Protein AF-A0A8S2HZ20-F1 (afdb_monomer)

Nearest PDB structures (foldseek):
  6t2b-assembly2_D  TM=4.196E-01  e=4.737E+00  Akkermansia muciniphila
  6t2b-assembly2_B  TM=4.184E-01  e=9.905E+00  Akkermansia muciniphila

Solvent-accessible surface area (backbone atoms only — not comparable to full-atom values): 9820 Å² total; per-residue (Å²): 142,83,88,75,82,81,82,81,80,72,78,83,70,84,78,80,77,82,72,93,69,91,77,76,88,76,79,81,77,63,92,84,59,94,59,99,59,85,49,71,62,50,54,54,51,52,54,53,51,51,56,47,51,56,38,50,55,49,35,40,75,76,38,52,45,29,38,52,48,52,57,49,47,69,74,46,57,84,78,41,90,56,68,72,44,73,27,45,64,69,70,65,82,73,88,51,66,68,61,44,52,50,48,63,68,70,48,58,66,64,51,35,60,25,25,34,41,21,67,37,71,68,48,43,50,56,49,46,47,47,35,49,73,72,67,61,38,73,64,41,76,47,70,56,73,89,64,66,59,76,67,70,72,68,80,122

Organism: NCBI:txid1234261

Mean predicted aligned error: 13.83 Å

Sequence (156 aa):
MLFLDLKKTVDKVPVRRWLKQGAKESTFVCTLCKTGELDCGNKAWQSIVQKKDDRLQKLEFLNPDSHKAVQWLRKHKKLFKADVYEPFILLISIKDDNVKNLLYSIVPRCDLEALFLFEDLDDMFIFIDECHKKHKWIVHVSTIPDINLKKLKKTT

Structure (mmCIF, N/CA/C/O backbone):
data_AF-A0A8S2HZ20-F1
#
_entry.id   AF-A0A8S2HZ20-F1
#
loop_
_atom_site.group_PDB
_atom_site.id
_atom_site.type_symbol
_atom_site.label_atom_id
_atom_site.label_alt_id
_atom_site.label_comp_id
_atom_site.label_asym_id
_atom_site.label_entity_id
_atom_site.label_seq_id
_atom_site.pdbx_PDB_ins_code
_atom_site.Cartn_x
_atom_site.Cartn_y
_atom_site.Cartn_z
_atom_site.occupancy
_atom_site.B_iso_or_equiv
_atom_site.auth_seq_id
_atom_site.auth_comp_id
_atom_site.auth_asym_id
_atom_site.auth_atom_id
_atom_site.pdbx_PDB_model_num
ATOM 1 N N . MET A 1 1 ? -2.752 -5.824 -40.255 1.00 37.72 1 MET A N 1
ATOM 2 C CA . MET A 1 1 ? -1.780 -6.846 -39.810 1.00 37.72 1 MET A CA 1
ATOM 3 C C . MET A 1 1 ? -0.801 -6.174 -38.874 1.00 37.72 1 MET A C 1
ATOM 5 O O . MET A 1 1 ? -0.186 -5.221 -39.320 1.00 37.72 1 MET A O 1
ATOM 9 N N . LEU A 1 2 ? -0.737 -6.615 -37.614 1.00 32.00 2 LEU A N 1
ATOM 10 C CA . LEU A 1 2 ? 0.446 -6.676 -36.737 1.00 32.00 2 LEU A CA 1
ATOM 11 C C . LEU A 1 2 ? -0.057 -7.008 -35.319 1.00 32.00 2 LEU A C 1
ATOM 13 O O . LEU A 1 2 ? -0.190 -6.150 -34.454 1.00 32.00 2 LEU A O 1
ATOM 17 N N . PHE A 1 3 ? -0.402 -8.281 -35.116 1.00 30.97 3 PHE A N 1
ATOM 18 C CA . PHE A 1 3 ? -0.446 -8.880 -33.785 1.00 30.97 3 PHE A CA 1
ATOM 19 C C . PHE A 1 3 ? 1.010 -9.170 -33.404 1.00 30.97 3 PHE A C 1
ATOM 21 O O . PHE A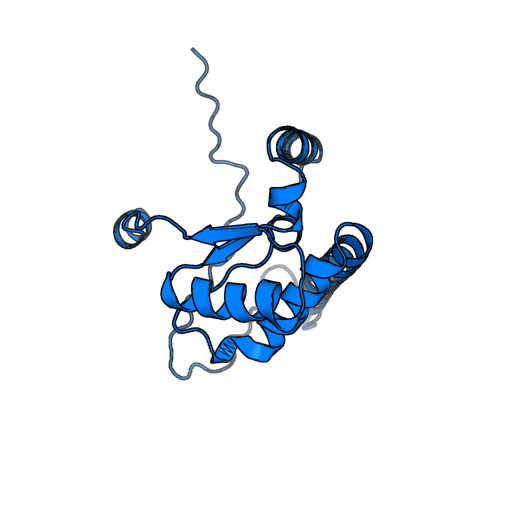 1 3 ? 1.601 -10.111 -33.925 1.00 30.97 3 PHE A O 1
ATOM 28 N N . LEU A 1 4 ? 1.613 -8.329 -32.564 1.00 36.78 4 LEU A N 1
ATOM 29 C CA . LEU A 1 4 ? 2.912 -8.619 -31.958 1.00 36.78 4 LEU A CA 1
ATOM 30 C C . LEU A 1 4 ? 2.678 -9.394 -30.660 1.00 36.78 4 LEU A C 1
ATOM 32 O O . LEU A 1 4 ? 2.058 -8.904 -29.717 1.00 36.78 4 LEU A O 1
ATOM 36 N N . ASP A 1 5 ? 3.157 -10.636 -30.661 1.00 38.16 5 ASP A N 1
ATOM 37 C CA . ASP A 1 5 ? 3.147 -11.583 -29.551 1.00 38.16 5 ASP A CA 1
ATOM 38 C C . ASP A 1 5 ? 3.786 -10.999 -28.275 1.00 38.16 5 ASP A C 1
ATOM 40 O O . ASP A 1 5 ? 4.995 -11.066 -28.060 1.00 38.16 5 ASP A O 1
ATOM 44 N N . LEU A 1 6 ? 2.945 -10.513 -27.362 1.00 37.78 6 LEU A N 1
ATOM 45 C CA . LEU A 1 6 ? 3.292 -10.088 -25.995 1.00 37.78 6 LEU A CA 1
ATOM 46 C C . LEU A 1 6 ? 3.605 -11.257 -25.031 1.00 37.78 6 LEU A C 1
ATOM 48 O O . LEU A 1 6 ? 3.734 -11.060 -23.826 1.00 37.78 6 LEU A O 1
ATOM 52 N N . LYS A 1 7 ? 3.742 -12.496 -25.523 1.00 38.56 7 LYS A N 1
ATOM 53 C CA . LYS A 1 7 ? 3.903 -13.704 -24.685 1.00 38.56 7 LYS A CA 1
ATOM 54 C C . LYS A 1 7 ? 5.331 -13.985 -24.187 1.00 38.56 7 LYS A C 1
ATOM 56 O O . LYS A 1 7 ? 5.519 -14.971 -23.480 1.00 38.56 7 LYS A O 1
ATOM 61 N N . LYS A 1 8 ? 6.342 -13.175 -24.532 1.00 41.09 8 LYS A N 1
ATOM 62 C CA . LYS A 1 8 ? 7.763 -13.527 -24.299 1.00 41.09 8 LYS A CA 1
ATOM 63 C C . LYS A 1 8 ? 8.491 -12.793 -23.162 1.00 41.09 8 LYS A C 1
ATOM 65 O O . LYS A 1 8 ? 9.646 -13.116 -22.920 1.00 41.09 8 LYS A O 1
ATOM 70 N N . THR A 1 9 ? 7.865 -11.865 -22.439 1.00 35.94 9 THR A N 1
ATOM 71 C CA . THR A 1 9 ? 8.575 -11.028 -21.439 1.00 35.94 9 THR A CA 1
ATOM 72 C C . THR A 1 9 ? 8.076 -11.149 -20.002 1.00 35.94 9 THR A C 1
ATOM 74 O O . THR A 1 9 ? 8.514 -10.396 -19.135 1.00 35.94 9 THR A O 1
ATOM 77 N N . VAL A 1 10 ? 7.216 -12.125 -19.704 1.00 34.78 10 VAL A N 1
ATOM 78 C CA . VAL A 1 10 ? 6.859 -12.454 -18.320 1.00 34.78 10 VAL A CA 1
ATOM 79 C C . VAL A 1 10 ? 7.632 -13.702 -17.919 1.00 34.78 10 VAL A C 1
ATOM 81 O O . VAL A 1 10 ? 7.227 -14.824 -18.224 1.00 34.78 10 VAL A O 1
ATOM 84 N N . ASP A 1 11 ? 8.765 -13.511 -17.244 1.00 35.94 11 ASP A N 1
ATOM 85 C CA . ASP A 1 11 ? 9.399 -14.604 -16.512 1.00 35.94 11 ASP A CA 1
ATOM 86 C C . ASP A 1 11 ? 8.349 -15.211 -15.574 1.00 35.94 11 ASP A C 1
ATOM 88 O O . ASP A 1 11 ? 7.700 -14.496 -14.806 1.00 35.94 11 ASP A O 1
ATOM 92 N N . LYS A 1 12 ? 8.165 -16.534 -15.642 1.00 35.72 12 LYS A N 1
ATOM 93 C CA . LYS A 1 12 ? 7.356 -17.284 -14.677 1.00 35.72 12 LYS A CA 1
ATOM 94 C C . LYS A 1 12 ? 7.985 -17.110 -13.294 1.00 35.72 12 LYS A C 1
ATOM 96 O O . LYS A 1 12 ? 8.844 -17.889 -12.892 1.00 35.72 12 LYS A O 1
ATOM 101 N N . VAL A 1 13 ? 7.569 -16.085 -12.557 1.00 34.66 13 VAL A N 1
ATOM 102 C CA . VAL A 1 13 ? 7.847 -15.993 -11.125 1.00 34.66 13 VAL A CA 1
ATOM 103 C C . VAL A 1 13 ? 7.105 -17.165 -10.479 1.00 34.66 13 VAL A C 1
ATOM 105 O O . VAL A 1 13 ? 5.904 -17.311 -10.718 1.00 34.66 13 VAL A O 1
ATOM 108 N N . PRO A 1 14 ? 7.767 -18.034 -9.697 1.00 32.38 14 PRO A N 1
ATOM 109 C CA . PRO A 1 14 ? 7.073 -19.122 -9.030 1.00 32.38 14 PRO A CA 1
ATOM 110 C C . PRO A 1 14 ? 6.085 -18.519 -8.027 1.00 32.38 14 PRO A C 1
ATOM 112 O O . PRO A 1 14 ? 6.468 -18.032 -6.963 1.00 32.38 14 PRO A O 1
ATOM 115 N N . VAL A 1 15 ? 4.798 -18.537 -8.378 1.00 32.22 15 VAL A N 1
ATOM 116 C CA . VAL A 1 15 ? 3.703 -18.207 -7.465 1.00 32.22 15 VAL A CA 1
ATOM 117 C C . VAL A 1 15 ? 3.689 -19.299 -6.397 1.00 32.22 15 VAL A C 1
ATOM 119 O O . VAL A 1 15 ? 3.202 -20.406 -6.627 1.00 32.22 15 VAL A O 1
ATOM 122 N N . ARG A 1 16 ? 4.288 -19.026 -5.232 1.00 41.50 16 ARG A N 1
ATOM 123 C CA . ARG A 1 16 ? 4.261 -19.954 -4.096 1.00 41.50 16 ARG A CA 1
ATOM 124 C C . ARG A 1 16 ? 2.819 -20.098 -3.611 1.00 41.50 16 ARG A C 1
ATOM 126 O O . ARG A 1 16 ? 2.282 -19.215 -2.949 1.00 41.50 16 ARG A O 1
ATOM 133 N N . ARG A 1 17 ? 2.202 -21.239 -3.922 1.00 26.78 17 ARG A N 1
ATOM 134 C CA . ARG A 1 17 ? 0.986 -21.719 -3.264 1.00 26.78 17 ARG A CA 1
ATOM 135 C C . ARG A 1 17 ? 1.387 -22.214 -1.879 1.00 26.78 17 ARG A C 1
ATOM 137 O O . ARG A 1 17 ? 2.020 -23.259 -1.757 1.00 26.78 17 ARG A O 1
ATOM 144 N N . TRP A 1 18 ? 1.043 -21.462 -0.842 1.00 29.08 18 TRP A N 1
ATOM 145 C CA . TRP A 1 18 ? 1.212 -21.915 0.535 1.00 29.08 18 TRP A CA 1
ATOM 146 C C . TRP A 1 18 ? 0.181 -23.011 0.816 1.00 29.08 18 TRP A C 1
ATOM 148 O O . TRP A 1 18 ? -0.968 -22.740 1.158 1.00 29.08 18 TRP A O 1
ATOM 158 N N . LEU A 1 19 ? 0.576 -24.269 0.623 1.00 28.78 19 LEU A N 1
ATOM 159 C CA . LEU A 1 19 ? -0.121 -25.396 1.229 1.00 28.78 19 LEU A CA 1
ATOM 160 C C . LEU A 1 19 ? 0.123 -25.310 2.738 1.00 28.78 19 LEU A C 1
ATOM 162 O O . LEU A 1 19 ? 1.254 -25.439 3.208 1.00 28.78 19 LEU A O 1
ATOM 166 N N . LYS A 1 20 ? -0.946 -25.053 3.502 1.00 33.75 20 LYS A N 1
ATOM 167 C CA . LYS A 1 20 ? -0.956 -25.327 4.939 1.00 33.75 20 LYS A CA 1
ATOM 168 C C . LYS A 1 20 ? -0.751 -26.831 5.099 1.00 33.75 20 LYS A C 1
ATOM 170 O O . LYS A 1 20 ? -1.708 -27.569 4.923 1.00 33.75 20 LYS A O 1
ATOM 175 N N . GLN A 1 21 ? 0.483 -27.236 5.391 1.00 32.91 21 GLN A N 1
ATOM 176 C CA . GLN A 1 21 ? 0.900 -28.353 6.251 1.00 32.91 21 GLN A CA 1
ATOM 177 C C . GLN A 1 21 ? 2.232 -28.934 5.761 1.00 32.91 21 GLN A C 1
ATOM 179 O O . GLN A 1 21 ? 2.367 -29.347 4.617 1.00 32.91 21 GLN A O 1
ATOM 184 N N . GLY A 1 22 ? 3.199 -28.911 6.683 1.00 38.22 22 GLY A N 1
ATOM 185 C CA . GLY A 1 22 ? 4.441 -29.680 6.736 1.00 38.22 22 GLY A CA 1
ATOM 186 C C . GLY A 1 22 ? 4.992 -30.258 5.435 1.00 38.22 22 GLY A C 1
ATOM 187 O O . GLY A 1 22 ? 4.666 -31.380 5.069 1.00 38.22 22 GLY A O 1
ATOM 188 N N . ALA A 1 23 ? 5.959 -29.572 4.833 1.00 29.67 23 ALA A N 1
ATOM 189 C CA . ALA A 1 23 ? 6.942 -30.230 3.984 1.00 29.67 23 ALA A CA 1
ATOM 190 C C . ALA A 1 23 ? 8.308 -29.590 4.231 1.00 29.67 23 ALA A C 1
ATOM 192 O O . ALA A 1 23 ? 8.479 -28.378 4.109 1.00 29.67 23 ALA A O 1
ATOM 193 N N . LYS A 1 24 ? 9.233 -30.445 4.668 1.00 32.91 24 LYS A N 1
ATOM 194 C CA . LYS A 1 24 ? 10.637 -30.175 4.973 1.00 32.91 24 LYS A CA 1
ATOM 195 C C . LYS A 1 24 ? 11.313 -29.434 3.820 1.00 32.91 24 LYS A C 1
ATOM 197 O O . LYS A 1 24 ? 10.955 -29.645 2.664 1.00 32.91 24 LYS A O 1
ATOM 202 N N . GLU A 1 25 ? 12.276 -28.592 4.180 1.00 37.41 25 GLU A N 1
ATOM 203 C CA . GLU A 1 25 ? 13.201 -27.858 3.312 1.00 37.41 25 GLU A CA 1
ATOM 204 C C . GLU A 1 25 ? 13.451 -28.566 1.975 1.00 37.41 25 GLU A C 1
ATOM 206 O O . GLU A 1 25 ? 14.260 -29.485 1.870 1.00 37.41 25 GLU A O 1
ATOM 211 N N . SER A 1 26 ? 12.748 -28.134 0.927 1.00 36.16 26 SER A N 1
ATOM 212 C CA . SER A 1 26 ? 13.109 -28.509 -0.432 1.00 36.16 26 SER A CA 1
ATOM 213 C C . SER A 1 26 ? 14.310 -27.654 -0.822 1.00 36.16 26 SER A C 1
ATOM 215 O O . SER A 1 26 ? 14.168 -26.475 -1.166 1.00 36.16 26 SER A O 1
ATOM 217 N N . THR A 1 27 ? 15.496 -28.242 -0.721 1.00 33.09 27 THR A N 1
ATOM 218 C CA . THR A 1 27 ? 16.734 -27.746 -1.313 1.00 33.09 27 THR A CA 1
ATOM 219 C C . THR A 1 27 ? 16.494 -27.430 -2.790 1.00 33.09 27 THR A C 1
ATOM 221 O O . THR A 1 27 ? 16.336 -28.316 -3.627 1.00 33.09 27 THR A O 1
ATOM 224 N N . PHE A 1 28 ? 16.449 -26.141 -3.128 1.00 33.97 28 PHE A N 1
ATOM 225 C CA . PHE A 1 28 ? 16.570 -25.694 -4.512 1.00 33.97 28 PHE A CA 1
ATOM 226 C C . PHE A 1 28 ? 18.018 -25.942 -4.942 1.00 33.97 28 PHE A C 1
ATOM 228 O O . PHE A 1 28 ? 18.900 -25.133 -4.662 1.00 33.97 28 PHE A O 1
ATOM 235 N N . VAL A 1 29 ? 18.280 -27.072 -5.599 1.00 34.12 29 VAL A N 1
ATOM 236 C CA . VAL A 1 29 ? 19.569 -27.300 -6.256 1.00 34.12 29 VAL A CA 1
ATOM 237 C C . VAL A 1 29 ? 19.554 -26.526 -7.571 1.00 34.12 29 VAL A C 1
ATOM 239 O O . VAL A 1 29 ? 18.864 -26.890 -8.522 1.00 34.12 29 VAL A O 1
ATOM 242 N N . CYS A 1 30 ? 20.288 -25.416 -7.606 1.00 41.16 30 CYS A N 1
ATOM 243 C CA . CYS A 1 30 ? 20.582 -24.681 -8.828 1.00 41.16 30 CYS A CA 1
ATOM 244 C C . CYS A 1 30 ? 21.389 -25.593 -9.766 1.00 41.16 30 CYS A C 1
ATOM 246 O O . CYS A 1 30 ? 22.551 -25.889 -9.495 1.00 41.16 30 CYS A O 1
ATOM 248 N N . THR A 1 31 ? 20.798 -26.031 -10.879 1.00 47.84 31 THR A N 1
ATOM 249 C CA . THR A 1 31 ? 21.443 -26.904 -11.881 1.00 47.84 31 THR A CA 1
ATOM 250 C C . THR A 1 31 ? 22.639 -26.261 -12.599 1.00 47.84 31 THR A C 1
ATOM 252 O O . THR A 1 31 ? 23.314 -26.934 -13.375 1.00 47.84 31 THR A O 1
ATOM 255 N N . LEU A 1 32 ? 22.928 -24.980 -12.334 1.00 48.78 32 LEU A N 1
ATOM 256 C CA . LEU A 1 32 ? 24.018 -24.213 -12.946 1.00 48.78 32 LEU A CA 1
ATOM 257 C C . LEU A 1 32 ? 25.301 -24.137 -12.095 1.00 48.78 32 LEU A C 1
ATOM 259 O O . LEU A 1 32 ? 26.335 -23.744 -12.626 1.00 48.78 32 LEU A O 1
ATOM 263 N N . CYS A 1 33 ? 25.288 -24.542 -10.819 1.00 41.75 33 CYS A N 1
ATOM 264 C CA . CYS A 1 33 ? 26.490 -24.548 -9.974 1.00 41.75 33 CYS A CA 1
ATOM 265 C C . CYS A 1 33 ? 26.964 -25.986 -9.717 1.00 41.75 33 CYS A C 1
ATOM 267 O O . CYS A 1 33 ? 26.426 -26.683 -8.864 1.00 41.75 33 CYS A O 1
ATOM 269 N N . LYS A 1 34 ? 27.992 -26.435 -10.453 1.00 45.94 34 LYS A N 1
ATOM 270 C CA . LYS A 1 34 ? 28.693 -27.715 -10.202 1.00 45.94 34 LYS A CA 1
ATOM 271 C C . LYS A 1 34 ? 29.718 -27.650 -9.059 1.00 45.94 34 LYS A C 1
ATOM 273 O O . LYS A 1 34 ? 30.405 -28.632 -8.804 1.00 45.94 34 LYS A O 1
ATOM 278 N N . THR A 1 35 ? 29.827 -26.526 -8.362 1.00 41.47 35 THR A N 1
ATOM 279 C CA . THR A 1 35 ? 30.655 -26.375 -7.163 1.00 41.47 35 THR A CA 1
ATOM 280 C C . THR A 1 35 ? 29.736 -26.269 -5.954 1.00 41.47 35 THR A C 1
ATOM 282 O O . THR A 1 35 ? 28.764 -25.516 -5.975 1.00 41.47 35 THR A O 1
ATOM 285 N N . GLY A 1 36 ? 29.993 -27.096 -4.940 1.00 46.22 36 GLY A N 1
ATOM 286 C CA . GLY A 1 36 ? 29.177 -27.250 -3.736 1.00 46.22 36 GLY A CA 1
ATOM 287 C C . GLY A 1 36 ? 29.189 -26.030 -2.820 1.00 46.22 36 GLY A C 1
ATOM 288 O O . GLY A 1 36 ? 29.650 -26.114 -1.690 1.00 46.22 36 GLY A O 1
ATOM 289 N N . GLU A 1 37 ? 28.642 -24.913 -3.285 1.00 43.12 37 GLU A N 1
ATOM 290 C CA . GLU A 1 37 ? 28.402 -23.726 -2.479 1.00 43.12 37 GLU A CA 1
ATOM 291 C C . GLU A 1 37 ? 26.921 -23.346 -2.594 1.00 43.12 37 GLU A C 1
ATOM 293 O O . GLU A 1 37 ? 26.412 -23.037 -3.673 1.00 43.12 37 GLU A O 1
ATOM 298 N N . LEU A 1 38 ? 26.224 -23.331 -1.453 1.00 49.56 38 LEU A N 1
ATOM 299 C CA . LEU A 1 38 ? 24.851 -22.830 -1.236 1.00 49.56 38 LEU A CA 1
ATOM 300 C C . LEU A 1 38 ? 24.662 -21.331 -1.594 1.00 49.56 38 LEU A C 1
ATOM 302 O O . LEU A 1 38 ? 23.691 -20.689 -1.195 1.00 49.56 38 LEU A O 1
ATOM 306 N N . ASP A 1 39 ? 25.590 -20.748 -2.343 1.00 51.31 39 ASP A N 1
ATOM 307 C CA . ASP A 1 39 ? 25.848 -19.316 -2.404 1.00 51.31 39 ASP A CA 1
ATOM 308 C C . ASP A 1 39 ? 25.138 -18.626 -3.585 1.00 51.31 39 ASP A C 1
ATOM 310 O O . ASP A 1 39 ? 24.715 -17.475 -3.483 1.00 51.31 39 ASP A O 1
ATOM 314 N N . CYS A 1 40 ? 24.882 -19.336 -4.693 1.00 51.47 40 CYS A N 1
ATOM 315 C CA . CYS A 1 40 ? 24.185 -18.752 -5.851 1.00 51.47 40 CYS A CA 1
ATOM 316 C C . CYS A 1 40 ? 22.721 -18.380 -5.550 1.00 51.47 40 CYS A C 1
ATOM 318 O O . CYS A 1 40 ? 22.240 -17.331 -5.984 1.00 51.47 40 CYS A O 1
ATOM 320 N N . GLY A 1 41 ? 22.028 -19.203 -4.757 1.00 54.66 41 GLY A N 1
ATOM 321 C CA . GLY A 1 41 ? 20.695 -18.886 -4.254 1.00 54.66 41 GLY A CA 1
ATOM 322 C C . GLY A 1 41 ? 20.746 -17.710 -3.284 1.00 54.66 41 GLY A C 1
ATOM 323 O O . GLY A 1 41 ? 20.010 -16.743 -3.458 1.00 54.6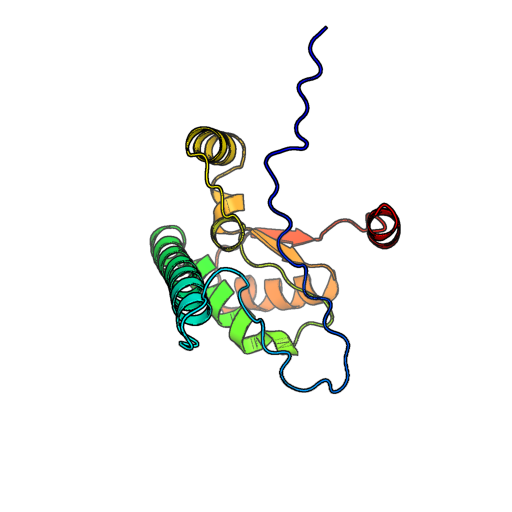6 41 GLY A O 1
ATOM 324 N N . ASN A 1 42 ? 21.643 -17.759 -2.297 1.00 66.81 42 ASN A N 1
ATOM 325 C CA . ASN A 1 42 ? 21.744 -16.737 -1.254 1.00 66.81 42 ASN A CA 1
ATOM 326 C C . ASN A 1 42 ? 22.087 -15.348 -1.804 1.00 66.81 42 ASN A C 1
ATOM 328 O O . ASN A 1 42 ? 21.431 -14.386 -1.416 1.00 66.81 42 ASN A O 1
ATOM 332 N N . LYS A 1 43 ? 23.012 -15.232 -2.764 1.00 65.44 43 LYS A N 1
ATOM 333 C CA . LYS A 1 43 ? 23.345 -13.953 -3.419 1.00 65.44 43 LYS A CA 1
ATOM 334 C C . LYS A 1 43 ? 22.158 -13.366 -4.186 1.00 65.44 43 LYS A C 1
ATOM 336 O O . LYS A 1 43 ? 21.863 -12.175 -4.070 1.00 65.44 43 LYS A O 1
ATOM 341 N N . ALA A 1 44 ? 21.429 -14.199 -4.931 1.00 68.88 44 ALA A N 1
ATOM 342 C CA . ALA A 1 44 ? 20.222 -13.762 -5.628 1.00 68.88 44 ALA A CA 1
ATOM 343 C C . ALA A 1 44 ? 19.133 -13.316 -4.636 1.00 68.88 44 ALA A C 1
ATOM 345 O O . ALA A 1 44 ? 18.562 -12.238 -4.806 1.00 68.88 44 ALA A O 1
ATOM 346 N N . TRP A 1 45 ? 18.895 -14.086 -3.567 1.00 62.06 45 TRP A N 1
ATOM 347 C CA . TRP A 1 45 ? 17.949 -13.735 -2.503 1.00 62.06 45 TRP A CA 1
ATOM 348 C C . TRP A 1 45 ? 18.317 -12.423 -1.811 1.00 62.06 45 TRP A C 1
ATOM 350 O O . TRP A 1 45 ? 17.463 -11.544 -1.710 1.00 62.06 45 TRP A O 1
ATOM 360 N N . GLN A 1 46 ? 19.578 -12.255 -1.411 1.00 65.12 46 GLN A N 1
ATOM 361 C CA . GLN A 1 46 ? 20.090 -11.019 -0.812 1.00 65.12 46 GLN A CA 1
ATOM 362 C C . GLN A 1 46 ? 19.854 -9.820 -1.737 1.00 65.12 46 GLN A C 1
ATOM 364 O O . GLN A 1 46 ? 19.317 -8.809 -1.295 1.00 65.12 46 GLN A O 1
ATOM 369 N N . SER A 1 47 ? 20.133 -9.958 -3.039 1.00 68.62 47 SER A N 1
ATOM 370 C CA . SER A 1 47 ? 19.906 -8.875 -4.006 1.00 68.62 47 SER A CA 1
ATOM 371 C C . SER A 1 47 ? 18.424 -8.507 -4.182 1.00 68.62 47 SER A C 1
ATOM 373 O O . SER A 1 47 ? 18.096 -7.346 -4.421 1.00 68.62 47 SER A O 1
ATOM 375 N N . ILE A 1 48 ? 17.505 -9.474 -4.065 1.00 66.38 48 ILE A N 1
ATOM 376 C CA . ILE A 1 48 ? 16.056 -9.236 -4.152 1.00 66.38 48 ILE A CA 1
ATOM 377 C C . ILE A 1 48 ? 15.554 -8.538 -2.888 1.00 66.38 48 ILE A C 1
ATOM 379 O O . ILE A 1 48 ? 14.734 -7.626 -2.987 1.00 66.38 48 ILE A O 1
ATOM 383 N N . VAL A 1 49 ? 16.037 -8.963 -1.717 1.00 66.94 49 VAL A N 1
ATOM 384 C CA . VAL A 1 49 ? 15.705 -8.346 -0.426 1.00 66.94 49 VAL A CA 1
ATOM 385 C C . VAL A 1 49 ? 16.196 -6.902 -0.401 1.00 66.94 49 VAL A C 1
ATOM 387 O O . VAL A 1 49 ? 15.389 -6.000 -0.201 1.00 66.94 49 VAL A O 1
ATOM 390 N N . GLN A 1 50 ? 17.459 -6.672 -0.760 1.00 69.88 50 GLN A N 1
ATOM 391 C CA . GLN A 1 50 ? 18.043 -5.334 -0.823 1.00 69.88 50 GLN A CA 1
ATOM 392 C C . GLN A 1 50 ? 17.258 -4.412 -1.767 1.00 69.88 50 GLN A C 1
ATOM 394 O O . GLN A 1 50 ? 16.875 -3.312 -1.389 1.00 69.88 50 GLN A O 1
ATOM 399 N N . LYS A 1 51 ? 16.889 -4.892 -2.964 1.00 76.50 51 LYS A N 1
ATOM 400 C CA . LYS A 1 51 ? 16.056 -4.120 -3.904 1.00 76.50 51 LYS A CA 1
ATOM 401 C C . LYS A 1 51 ? 14.679 -3.760 -3.346 1.00 76.50 51 LYS A C 1
ATOM 403 O O . LYS A 1 51 ? 14.106 -2.763 -3.781 1.00 76.50 51 LYS A O 1
ATOM 408 N N . LYS A 1 52 ? 14.103 -4.578 -2.462 1.00 75.56 52 LYS A N 1
ATOM 409 C CA . LYS A 1 52 ? 12.830 -4.259 -1.803 1.00 75.56 52 LYS A CA 1
ATOM 410 C C . LYS A 1 52 ? 13.017 -3.201 -0.723 1.00 75.56 52 LYS A C 1
ATOM 412 O O . LYS A 1 52 ? 12.191 -2.294 -0.649 1.00 75.56 52 LYS A O 1
ATOM 417 N N . ASP A 1 53 ? 14.096 -3.285 0.045 1.00 78.38 53 ASP A N 1
ATOM 418 C CA . ASP A 1 53 ? 14.419 -2.300 1.078 1.00 78.38 53 ASP A CA 1
ATOM 419 C C . ASP A 1 53 ? 14.738 -0.931 0.458 1.00 78.38 53 ASP A C 1
ATOM 421 O O . ASP A 1 53 ? 14.168 0.075 0.877 1.00 78.38 53 ASP A O 1
ATOM 425 N N . ASP A 1 54 ? 15.500 -0.893 -0.639 1.00 85.25 54 ASP A N 1
ATOM 426 C CA . ASP A 1 54 ? 15.782 0.338 -1.393 1.00 85.25 54 ASP A CA 1
ATOM 427 C C . ASP A 1 54 ? 14.495 1.011 -1.905 1.00 85.25 54 ASP A C 1
ATOM 429 O O . ASP A 1 54 ? 14.388 2.237 -1.975 1.00 85.25 54 ASP A O 1
ATOM 433 N N . ARG A 1 55 ? 13.493 0.218 -2.307 1.00 87.38 55 ARG A N 1
ATOM 434 C CA . ARG A 1 55 ? 12.191 0.743 -2.758 1.00 87.38 55 ARG A CA 1
ATOM 435 C C . ARG A 1 55 ? 11.358 1.265 -1.601 1.00 87.38 55 ARG A C 1
ATOM 437 O O . ARG A 1 55 ? 10.655 2.254 -1.778 1.00 87.38 55 ARG A O 1
ATOM 444 N N . LEU A 1 56 ? 11.444 0.621 -0.440 1.00 89.81 56 LEU A N 1
ATOM 445 C CA . LEU A 1 56 ? 10.775 1.088 0.765 1.00 89.81 56 LEU A CA 1
ATOM 446 C C . LEU A 1 56 ? 11.355 2.433 1.226 1.00 89.81 56 LEU A C 1
ATOM 448 O O . LEU A 1 56 ? 10.592 3.349 1.512 1.00 89.81 56 LEU A O 1
ATOM 452 N N . GLN A 1 57 ? 12.681 2.587 1.182 1.00 89.81 57 GLN A N 1
ATOM 453 C CA . GLN A 1 57 ? 13.352 3.865 1.446 1.00 89.81 57 GLN A CA 1
ATOM 454 C C . GLN A 1 57 ? 12.972 4.945 0.426 1.00 89.81 57 GLN A C 1
ATOM 456 O O . GLN A 1 57 ? 12.734 6.096 0.783 1.00 89.81 57 GLN A O 1
ATOM 461 N N . LYS A 1 58 ? 12.853 4.590 -0.859 1.00 89.00 58 LYS A N 1
ATOM 462 C CA . LYS A 1 58 ? 12.340 5.528 -1.872 1.00 89.00 58 LYS A CA 1
ATOM 463 C C . LYS A 1 58 ? 10.907 5.952 -1.572 1.00 89.00 58 LYS A C 1
ATOM 465 O O . LYS A 1 58 ? 10.596 7.129 -1.702 1.00 89.00 58 LYS A O 1
ATOM 470 N N . LEU A 1 59 ? 10.051 5.019 -1.157 1.00 90.19 59 LEU A N 1
ATOM 471 C CA . LEU A 1 59 ? 8.676 5.332 -0.777 1.00 90.19 59 LEU A CA 1
ATOM 472 C C . LEU A 1 59 ? 8.627 6.282 0.424 1.00 90.19 59 LEU A C 1
ATOM 474 O O . LEU A 1 59 ? 7.803 7.183 0.420 1.00 90.19 59 LEU A O 1
ATOM 478 N N . GLU A 1 60 ? 9.527 6.150 1.398 1.00 93.31 60 GLU A N 1
ATOM 479 C CA . GLU A 1 60 ? 9.627 7.095 2.519 1.00 93.31 60 GLU A CA 1
ATOM 480 C C . GLU A 1 60 ? 9.863 8.538 2.053 1.00 93.31 60 GLU A C 1
ATOM 482 O O . GLU A 1 60 ? 9.252 9.464 2.582 1.00 93.31 60 GLU A O 1
ATOM 487 N N . PHE A 1 61 ? 10.693 8.722 1.023 1.00 90.50 61 PHE A N 1
ATOM 488 C CA . PHE A 1 61 ? 10.981 10.040 0.460 1.00 90.50 61 PHE A CA 1
ATOM 489 C C . PHE A 1 61 ? 9.851 10.575 -0.433 1.00 90.50 61 PHE A C 1
ATOM 491 O O . PHE A 1 61 ? 9.615 11.780 -0.484 1.00 90.50 61 PHE A O 1
ATOM 498 N N . LEU A 1 62 ? 9.165 9.689 -1.162 1.00 89.19 62 LEU A N 1
ATOM 499 C CA . LEU A 1 62 ? 8.084 10.057 -2.083 1.00 89.19 62 LEU A CA 1
ATOM 500 C C . LEU A 1 62 ? 6.764 10.320 -1.347 1.00 89.19 62 LEU A C 1
ATOM 502 O O . LEU A 1 62 ? 6.096 11.315 -1.617 1.00 89.19 62 LEU A O 1
ATOM 506 N N . ASN A 1 63 ? 6.401 9.430 -0.423 1.00 92.31 63 ASN A N 1
ATOM 507 C CA . ASN A 1 63 ? 5.178 9.483 0.362 1.00 92.31 63 ASN A CA 1
ATOM 508 C C . ASN A 1 63 ? 5.410 8.885 1.773 1.00 92.31 63 ASN A C 1
ATOM 510 O O . ASN A 1 63 ? 5.249 7.674 1.985 1.00 92.31 63 ASN A O 1
ATOM 514 N N . PRO A 1 64 ? 5.759 9.726 2.766 1.00 93.44 64 PRO A N 1
ATOM 515 C CA . PRO A 1 64 ? 6.098 9.265 4.112 1.00 93.44 64 PRO A CA 1
ATOM 516 C C . PRO A 1 64 ? 4.906 8.646 4.852 1.00 93.44 64 PRO A C 1
ATOM 518 O O . PRO A 1 64 ? 5.087 7.769 5.697 1.00 93.44 64 PRO A O 1
ATOM 521 N N . ASP A 1 65 ? 3.685 9.072 4.536 1.00 94.56 65 ASP A N 1
ATOM 522 C CA . ASP A 1 65 ? 2.462 8.537 5.136 1.00 94.56 65 ASP A CA 1
ATOM 523 C C . ASP A 1 65 ? 2.186 7.115 4.650 1.00 94.56 65 ASP A C 1
ATOM 525 O O . ASP A 1 65 ? 1.926 6.217 5.452 1.00 94.56 65 ASP A O 1
ATOM 529 N N . SER A 1 66 ? 2.350 6.876 3.348 1.00 94.00 66 SER A N 1
ATOM 530 C CA . SER A 1 66 ? 2.235 5.536 2.768 1.00 94.00 66 SER A CA 1
ATOM 531 C C . SER A 1 66 ? 3.326 4.602 3.285 1.00 94.00 66 SER A C 1
ATOM 533 O O . SER A 1 66 ? 3.050 3.439 3.575 1.00 94.00 66 SER A O 1
ATOM 535 N N . HIS A 1 67 ? 4.547 5.104 3.494 1.00 95.38 67 HIS A N 1
ATOM 536 C CA . HIS A 1 67 ? 5.610 4.333 4.139 1.00 95.38 67 HIS A CA 1
ATOM 537 C C . HIS A 1 67 ? 5.219 3.878 5.556 1.00 95.38 67 HIS A C 1
ATOM 539 O O . HIS A 1 67 ? 5.324 2.689 5.877 1.00 95.38 67 HIS A O 1
ATOM 545 N N . LYS A 1 68 ? 4.696 4.786 6.390 1.00 95.12 68 LYS A N 1
ATOM 546 C CA . LYS A 1 68 ? 4.205 4.447 7.738 1.00 95.12 68 LYS A CA 1
ATOM 547 C C . LYS A 1 68 ? 3.048 3.449 7.687 1.00 95.12 68 LYS A C 1
ATOM 549 O O . LYS A 1 68 ? 3.048 2.481 8.448 1.00 95.12 68 LYS A O 1
ATOM 554 N N . ALA A 1 69 ? 2.114 3.635 6.756 1.00 95.31 69 ALA A N 1
ATOM 555 C CA . ALA A 1 69 ? 0.985 2.735 6.561 1.00 95.31 69 ALA A CA 1
ATOM 556 C C . ALA A 1 69 ? 1.435 1.318 6.162 1.00 95.31 69 ALA A C 1
ATOM 558 O O . ALA A 1 69 ? 0.949 0.342 6.733 1.00 95.31 69 ALA A O 1
ATOM 559 N N . VAL A 1 70 ? 2.431 1.183 5.276 1.00 95.00 70 VAL A N 1
ATOM 560 C CA . VAL A 1 70 ? 3.044 -0.115 4.929 1.00 95.00 70 VAL A CA 1
ATOM 561 C C . VAL A 1 70 ? 3.678 -0.772 6.155 1.00 95.00 70 VAL A C 1
ATOM 563 O O . VAL A 1 70 ? 3.467 -1.961 6.405 1.00 95.00 70 VAL A O 1
ATOM 566 N N . GLN A 1 71 ? 4.440 -0.020 6.953 1.00 94.56 71 GLN A N 1
ATOM 567 C CA . GLN A 1 71 ? 5.048 -0.564 8.169 1.00 94.56 71 GLN A CA 1
ATOM 568 C C . GLN A 1 71 ? 3.993 -1.031 9.178 1.00 94.56 71 GLN A C 1
ATOM 570 O O . GLN A 1 71 ? 4.154 -2.086 9.799 1.00 94.56 71 GLN A O 1
ATOM 575 N N . TRP A 1 72 ? 2.909 -0.270 9.336 1.00 95.06 72 TRP A N 1
ATOM 576 C CA . TRP A 1 72 ? 1.798 -0.643 10.203 1.00 95.06 72 TRP A CA 1
ATOM 577 C C . TRP A 1 72 ? 1.091 -1.903 9.695 1.00 95.06 72 TRP A C 1
ATOM 579 O O . TRP A 1 72 ? 0.899 -2.842 10.471 1.00 95.06 72 TRP A O 1
ATOM 589 N N . LEU A 1 73 ? 0.800 -1.973 8.392 1.00 94.25 73 LEU A N 1
ATOM 590 C CA . LEU A 1 73 ? 0.166 -3.121 7.745 1.00 94.25 73 LEU A CA 1
ATOM 591 C C . LEU A 1 73 ? 0.976 -4.406 7.967 1.00 94.25 73 LEU A C 1
ATOM 593 O O . LEU A 1 73 ? 0.428 -5.432 8.367 1.00 94.25 73 LEU A O 1
ATOM 597 N N . ARG A 1 74 ? 2.303 -4.345 7.784 1.00 93.25 74 ARG A N 1
ATOM 598 C CA . ARG A 1 74 ? 3.203 -5.491 8.002 1.00 93.25 74 ARG A CA 1
ATOM 599 C C . ARG A 1 74 ? 3.182 -5.989 9.447 1.00 93.25 74 ARG A C 1
ATOM 601 O O . ARG A 1 74 ? 3.221 -7.199 9.669 1.00 93.25 74 ARG A O 1
ATOM 608 N N . LYS A 1 75 ? 3.086 -5.083 10.426 1.00 94.81 75 LYS A N 1
ATOM 609 C CA . LYS A 1 75 ? 2.983 -5.433 11.856 1.00 94.81 75 LYS A CA 1
ATOM 610 C C . LYS A 1 75 ? 1.627 -6.052 12.205 1.00 94.81 75 LYS A C 1
ATOM 612 O O . LYS A 1 75 ? 1.567 -6.946 13.046 1.00 94.81 75 LYS A O 1
ATOM 617 N N . HIS A 1 76 ? 0.563 -5.627 11.527 1.00 94.25 76 HIS A N 1
ATOM 618 C CA . HIS A 1 76 ? -0.817 -5.995 11.845 1.00 94.25 76 HIS A CA 1
ATOM 619 C C . HIS A 1 76 ? -1.457 -6.938 10.825 1.00 94.25 76 HIS A C 1
ATOM 621 O O . HIS A 1 76 ? -2.674 -7.090 10.805 1.00 94.25 76 HIS A O 1
ATOM 627 N N . LYS A 1 77 ? -0.650 -7.657 10.033 1.00 90.12 77 LYS A N 1
ATOM 628 C CA . LYS A 1 77 ? -1.151 -8.574 8.997 1.00 90.12 77 LYS A CA 1
ATOM 629 C C . LYS A 1 77 ? -2.140 -9.625 9.531 1.00 90.12 77 LYS A C 1
ATOM 631 O O . LYS A 1 77 ? -2.991 -10.100 8.796 1.00 90.12 77 LYS A O 1
ATOM 636 N N . LYS A 1 78 ? -2.041 -9.977 10.817 1.00 91.81 78 LYS A N 1
ATOM 637 C CA . LYS A 1 78 ? -2.930 -10.939 11.491 1.00 91.81 78 LYS A CA 1
ATOM 638 C C . LYS A 1 78 ? -4.349 -10.415 11.760 1.00 91.81 78 LYS A C 1
ATOM 640 O O . LYS A 1 78 ? -5.190 -11.218 12.141 1.00 91.81 78 LYS A O 1
ATOM 645 N N . LEU A 1 79 ? -4.597 -9.108 11.628 1.00 91.31 79 LEU A N 1
ATOM 646 C CA . LEU A 1 79 ? -5.929 -8.518 11.814 1.00 91.31 79 LEU A CA 1
ATOM 647 C C . LEU A 1 79 ? -6.846 -8.748 10.611 1.00 91.31 79 LEU A C 1
ATOM 649 O O . LEU A 1 79 ? -8.061 -8.709 10.768 1.00 91.31 79 LEU A O 1
ATOM 653 N N . PHE A 1 80 ? -6.264 -8.984 9.437 1.00 92.69 80 PHE A N 1
ATOM 654 C CA . PHE A 1 80 ? -6.997 -9.117 8.186 1.00 92.69 80 PHE A CA 1
ATOM 655 C C . PHE A 1 80 ? -7.378 -10.568 7.922 1.00 92.69 80 PHE A C 1
ATOM 657 O O . PHE A 1 80 ? -6.614 -11.496 8.213 1.00 92.69 80 PHE A O 1
ATOM 664 N N . LYS A 1 81 ? -8.575 -10.759 7.372 1.00 90.75 81 LYS A N 1
ATOM 665 C CA . LYS A 1 81 ? -9.105 -12.070 6.992 1.00 90.75 81 LYS A CA 1
ATOM 666 C C . LYS A 1 81 ? -8.541 -12.521 5.645 1.00 90.75 81 LYS A C 1
ATOM 668 O O . LYS A 1 81 ? -8.272 -13.713 5.469 1.00 90.75 81 LYS A O 1
ATOM 673 N N . ALA A 1 82 ? -8.379 -11.583 4.717 1.00 88.50 82 ALA A N 1
ATOM 674 C CA . ALA A 1 82 ? -7.928 -11.807 3.354 1.00 88.50 82 ALA A CA 1
ATOM 675 C C . ALA A 1 82 ? -6.552 -11.173 3.090 1.00 88.50 82 ALA A C 1
ATOM 677 O O . ALA A 1 82 ? -5.961 -10.507 3.946 1.00 88.50 82 ALA A O 1
ATOM 678 N N . ASP A 1 83 ? -6.000 -11.433 1.903 1.00 87.81 83 ASP A N 1
ATOM 679 C CA . ASP A 1 83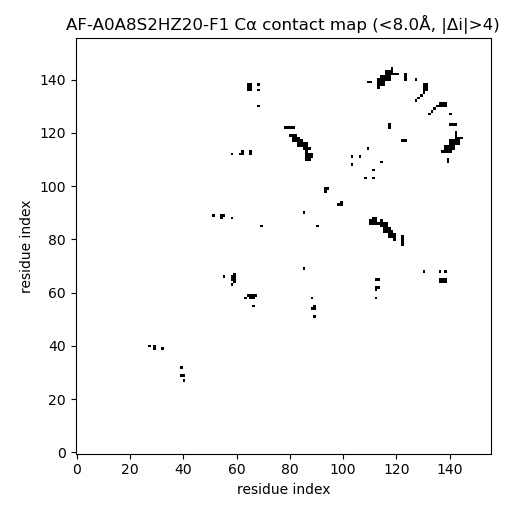 ? -4.716 -10.856 1.527 1.00 87.81 83 ASP A CA 1
ATOM 680 C C . ASP A 1 83 ? -4.865 -9.359 1.213 1.00 87.81 83 ASP A C 1
ATOM 682 O O . ASP A 1 83 ? -5.805 -8.907 0.554 1.00 87.81 83 ASP A O 1
ATOM 686 N N . VAL A 1 84 ? -3.890 -8.588 1.696 1.00 90.94 84 VAL A N 1
ATOM 687 C CA . VAL A 1 84 ? -3.760 -7.152 1.444 1.00 90.94 84 VAL A CA 1
ATOM 688 C C . VAL A 1 84 ? -2.481 -6.918 0.659 1.00 90.94 84 VAL A C 1
ATOM 690 O O . VAL A 1 84 ? -1.410 -7.413 1.034 1.00 90.94 84 VAL A O 1
ATOM 693 N N . TYR A 1 85 ? -2.589 -6.152 -0.419 1.00 90.88 85 TYR A N 1
ATOM 694 C CA . TYR A 1 85 ? -1.474 -5.841 -1.297 1.00 90.88 85 TYR A CA 1
ATOM 695 C C . TYR A 1 85 ? -0.935 -4.438 -1.013 1.00 90.88 85 TYR A C 1
ATOM 697 O O . TYR A 1 85 ? -1.676 -3.458 -0.922 1.00 90.88 85 TYR A O 1
ATOM 705 N N . GLU A 1 86 ? 0.387 -4.369 -0.876 1.00 91.88 86 GLU A N 1
ATOM 706 C CA . GLU A 1 86 ? 1.144 -3.131 -0.691 1.00 91.88 86 GLU A CA 1
ATOM 707 C C . GLU A 1 86 ? 1.131 -2.254 -1.961 1.00 91.88 86 GLU A C 1
ATOM 709 O O . GLU A 1 86 ? 0.829 -2.760 -3.047 1.00 91.88 86 GLU A O 1
ATOM 714 N N . PRO A 1 87 ? 1.526 -0.969 -1.863 1.00 90.81 87 PRO A N 1
ATOM 715 C CA . PRO A 1 87 ? 1.589 -0.071 -3.006 1.00 90.81 87 PRO A CA 1
ATOM 716 C C . PRO A 1 87 ? 2.405 -0.593 -4.183 1.00 90.81 87 PRO A C 1
ATOM 718 O O . PRO A 1 87 ? 3.447 -1.242 -4.033 1.00 90.81 87 PRO A O 1
ATOM 721 N N . PHE A 1 88 ? 1.936 -0.253 -5.383 1.00 87.62 88 PHE A N 1
ATOM 722 C CA . PHE A 1 88 ? 2.458 -0.747 -6.656 1.00 87.62 88 PHE A CA 1
ATOM 723 C C . PHE A 1 88 ? 3.969 -0.539 -6.818 1.00 87.62 88 PHE A C 1
ATOM 725 O O . PHE A 1 88 ? 4.657 -1.419 -7.346 1.00 87.62 88 PHE A O 1
ATOM 732 N N . ILE A 1 89 ? 4.505 0.576 -6.311 1.00 86.12 89 ILE A N 1
ATOM 733 C CA . ILE A 1 89 ? 5.941 0.888 -6.335 1.00 86.12 89 ILE A CA 1
ATOM 734 C C . ILE A 1 89 ? 6.812 -0.187 -5.657 1.00 86.12 89 ILE A C 1
ATOM 736 O O . ILE A 1 89 ? 7.962 -0.399 -6.050 1.00 86.12 89 ILE A O 1
ATOM 740 N N . LEU A 1 90 ? 6.269 -0.905 -4.669 1.00 87.88 90 LEU A N 1
ATOM 741 C CA . LEU A 1 90 ? 6.966 -1.982 -3.964 1.00 87.88 90 LEU A CA 1
ATOM 742 C C . LEU A 1 90 ? 6.863 -3.317 -4.714 1.00 87.88 90 LEU A C 1
ATOM 744 O O . LEU A 1 90 ? 7.807 -4.114 -4.694 1.00 87.88 90 LEU A O 1
ATOM 748 N N . LEU A 1 91 ? 5.748 -3.547 -5.411 1.00 84.19 91 LEU A N 1
ATOM 749 C CA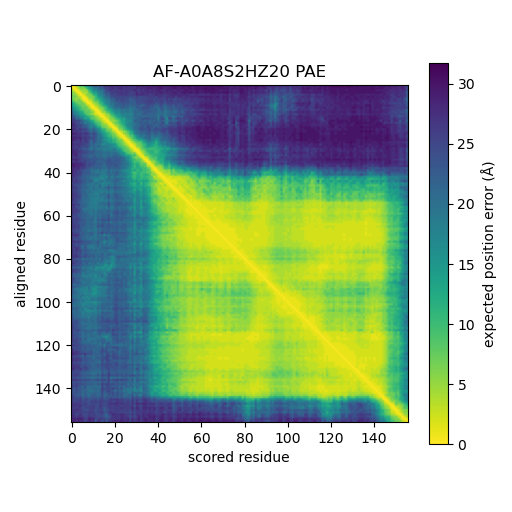 . LEU A 1 91 ? 5.428 -4.813 -6.074 1.00 84.19 91 LEU A CA 1
ATOM 750 C C . LEU A 1 91 ? 6.057 -4.947 -7.466 1.00 84.19 91 LEU A C 1
ATOM 752 O O . LEU A 1 91 ? 6.521 -6.027 -7.840 1.00 84.19 91 LEU A O 1
ATOM 756 N N . ILE A 1 92 ? 6.087 -3.867 -8.248 1.00 81.69 92 ILE A N 1
ATOM 757 C CA . ILE A 1 92 ? 6.488 -3.927 -9.657 1.00 81.69 92 ILE A CA 1
ATOM 758 C C . ILE A 1 92 ? 8.001 -4.070 -9.786 1.00 81.69 92 ILE A C 1
ATOM 760 O O . ILE A 1 92 ? 8.769 -3.259 -9.2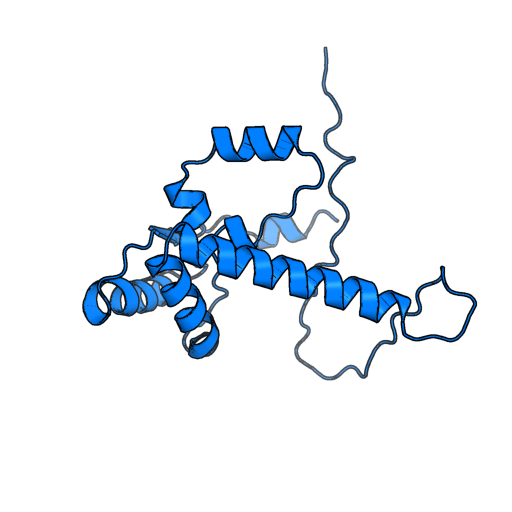78 1.00 81.69 92 ILE A O 1
ATOM 764 N N . SER A 1 93 ? 8.459 -5.071 -10.535 1.00 81.38 93 SER A N 1
ATOM 765 C CA . SER A 1 93 ? 9.854 -5.174 -10.963 1.00 81.38 93 SER A CA 1
ATOM 766 C C . SER A 1 93 ? 9.922 -5.295 -12.478 1.00 81.38 93 SER A C 1
ATOM 768 O O . SER A 1 93 ? 9.764 -6.384 -13.020 1.00 81.38 93 SER A O 1
ATOM 770 N N . ILE A 1 94 ? 10.171 -4.176 -13.156 1.00 80.00 94 ILE A N 1
ATOM 771 C CA . ILE A 1 94 ? 10.328 -4.130 -14.614 1.00 80.00 94 ILE A CA 1
ATOM 772 C C . ILE A 1 94 ? 11.818 -4.069 -14.944 1.00 80.00 94 ILE A C 1
ATOM 774 O O . ILE A 1 94 ? 12.554 -3.295 -14.334 1.00 80.00 94 ILE A O 1
ATOM 778 N N . LYS A 1 95 ? 12.253 -4.919 -15.880 1.00 83.81 95 LYS A N 1
ATOM 779 C CA . LYS A 1 95 ? 13.640 -4.967 -16.370 1.00 83.81 95 LYS A CA 1
ATOM 780 C C . LYS A 1 95 ? 13.915 -3.929 -17.460 1.00 83.81 95 LYS A C 1
ATOM 782 O O . LYS A 1 95 ? 15.022 -3.419 -17.526 1.00 83.81 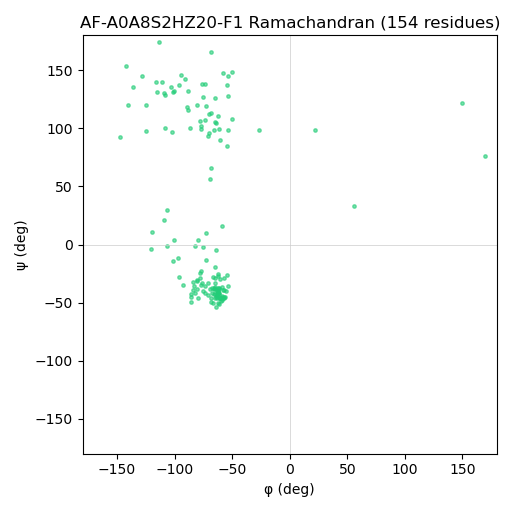95 LYS A O 1
ATOM 787 N N . ASP A 1 96 ? 12.926 -3.665 -18.311 1.00 86.62 96 ASP A N 1
ATOM 788 C CA . ASP A 1 96 ? 13.040 -2.749 -19.447 1.00 86.62 96 ASP A CA 1
ATOM 789 C C . ASP A 1 96 ? 12.682 -1.315 -19.033 1.00 86.62 96 ASP A C 1
ATOM 791 O O . ASP A 1 96 ? 11.550 -1.035 -18.624 1.00 86.62 96 ASP A O 1
ATOM 795 N N . ASP A 1 97 ? 13.644 -0.402 -19.153 1.00 85.62 97 ASP A N 1
ATOM 796 C CA . ASP A 1 97 ? 13.463 0.999 -18.783 1.00 85.62 97 ASP A CA 1
ATOM 797 C C . ASP A 1 97 ? 12.419 1.720 -19.653 1.00 85.62 97 ASP A C 1
ATOM 799 O O . ASP A 1 97 ? 11.720 2.602 -19.152 1.00 85.62 97 ASP A O 1
ATOM 803 N N . ASN A 1 98 ? 12.216 1.312 -20.912 1.00 87.38 98 ASN A N 1
ATOM 804 C CA . ASN A 1 98 ? 11.199 1.917 -21.779 1.00 87.38 98 ASN A CA 1
ATOM 805 C C . ASN A 1 98 ? 9.787 1.587 -21.286 1.00 87.38 98 ASN A C 1
ATOM 807 O O . ASN A 1 98 ? 8.938 2.470 -21.152 1.00 87.38 98 ASN A O 1
ATOM 811 N N . VAL A 1 99 ? 9.550 0.315 -20.956 1.00 86.31 99 VAL A N 1
ATOM 812 C CA . VAL A 1 99 ? 8.267 -0.156 -20.406 1.00 86.31 99 VAL A CA 1
ATOM 813 C C . VAL A 1 99 ? 8.015 0.464 -19.035 1.00 86.31 99 VAL A C 1
ATOM 815 O O . VAL A 1 99 ? 6.892 0.850 -18.715 1.00 86.31 99 VAL A O 1
ATOM 818 N N . LYS A 1 100 ? 9.070 0.596 -18.231 1.00 84.69 100 LYS A N 1
ATOM 819 C CA . LYS A 1 100 ? 9.017 1.231 -16.919 1.00 84.69 100 LYS A CA 1
ATOM 820 C C . LYS A 1 100 ? 8.599 2.700 -17.026 1.00 84.69 100 LYS A C 1
ATOM 822 O O . LYS A 1 100 ? 7.652 3.100 -16.355 1.00 84.69 100 LYS A O 1
ATOM 827 N N . ASN A 1 101 ? 9.256 3.481 -17.883 1.00 85.69 101 ASN A N 1
ATOM 828 C CA . ASN A 1 101 ? 8.939 4.897 -18.083 1.00 85.69 101 ASN A CA 1
ATOM 829 C C . ASN A 1 101 ? 7.516 5.090 -18.615 1.00 85.69 101 ASN A C 1
ATOM 831 O O . ASN A 1 101 ? 6.798 5.970 -18.145 1.00 85.69 101 ASN A O 1
ATOM 835 N N . LEU A 1 102 ? 7.084 4.226 -19.536 1.00 89.12 102 LEU A N 1
ATOM 836 C CA . LEU A 1 102 ? 5.716 4.240 -20.040 1.00 89.12 102 LEU A CA 1
ATOM 837 C C . LEU A 1 102 ? 4.699 3.973 -18.923 1.00 89.12 102 LEU A C 1
ATOM 839 O O . LEU A 1 102 ? 3.718 4.701 -18.803 1.00 89.12 102 LEU A O 1
ATOM 843 N N . LEU A 1 103 ? 4.939 2.969 -18.073 1.00 86.12 103 LEU A N 1
ATOM 844 C CA . LEU A 1 103 ? 4.044 2.661 -16.958 1.00 86.12 103 LEU A CA 1
ATOM 845 C C . LEU A 1 103 ? 3.925 3.838 -15.983 1.00 86.12 103 LEU A C 1
ATOM 847 O O . LEU A 1 103 ? 2.813 4.206 -15.610 1.00 86.12 103 LEU A O 1
ATOM 851 N N . TYR A 1 104 ? 5.057 4.446 -15.614 1.00 84.31 104 TYR A N 1
ATOM 852 C CA . TYR A 1 104 ? 5.079 5.639 -14.763 1.00 84.31 104 TYR A CA 1
ATOM 853 C C . TYR A 1 104 ? 4.369 6.840 -15.397 1.00 84.31 104 TYR A C 1
ATOM 855 O O . TYR A 1 104 ? 3.879 7.698 -14.672 1.00 84.31 104 TYR A O 1
ATOM 863 N N . SER A 1 105 ? 4.306 6.907 -16.729 1.00 88.81 105 SER A N 1
ATOM 864 C CA . SER A 1 105 ? 3.585 7.961 -17.443 1.00 88.81 105 SER A CA 1
ATOM 865 C C . SER A 1 105 ? 2.077 7.718 -17.521 1.00 88.81 105 SER A C 1
ATOM 867 O O . SER A 1 105 ? 1.327 8.684 -17.617 1.00 88.81 105 SER A O 1
ATOM 869 N N . ILE A 1 106 ? 1.633 6.458 -17.555 1.00 90.62 106 ILE A N 1
ATOM 870 C CA . ILE A 1 106 ? 0.213 6.107 -17.720 1.00 90.62 106 ILE A CA 1
ATOM 871 C C . ILE A 1 106 ? -0.514 6.109 -16.376 1.00 90.62 106 ILE A C 1
ATOM 873 O O . ILE A 1 106 ? -1.650 6.572 -16.291 1.00 90.62 106 ILE A O 1
ATOM 877 N N . VAL A 1 107 ? 0.110 5.554 -15.336 1.00 86.44 107 VAL A N 1
ATOM 878 C CA . VAL A 1 107 ? -0.536 5.405 -14.030 1.00 86.44 107 VAL A CA 1
ATOM 879 C C . VAL A 1 107 ? -0.306 6.667 -13.200 1.00 86.44 107 VAL A C 1
ATOM 881 O O . VAL A 1 107 ? 0.840 7.111 -13.087 1.00 86.44 107 VAL A O 1
ATOM 884 N N . PRO A 1 108 ? -1.353 7.238 -12.575 1.00 87.25 108 PRO A N 1
ATOM 885 C CA . PRO A 1 108 ? -1.191 8.374 -11.685 1.00 87.25 108 PRO A CA 1
ATOM 886 C C . PRO A 1 108 ? -0.176 8.082 -10.582 1.00 87.25 108 PRO A C 1
ATOM 888 O O . PRO A 1 108 ? -0.197 7.028 -9.944 1.00 87.25 108 PRO A O 1
ATOM 891 N N . ARG A 1 109 ? 0.689 9.060 -10.310 1.00 85.62 109 ARG A N 1
ATOM 892 C CA . ARG A 1 109 ? 1.728 8.947 -9.281 1.00 85.62 109 ARG A CA 1
ATOM 893 C C . ARG A 1 109 ? 1.152 8.587 -7.906 1.00 85.62 109 ARG A C 1
ATOM 895 O O . ARG A 1 109 ? 1.710 7.737 -7.219 1.00 85.62 109 ARG A O 1
ATOM 902 N N . CYS A 1 110 ? 0.006 9.170 -7.553 1.00 83.62 110 CYS A N 1
ATOM 903 C CA . CYS A 1 110 ? -0.703 8.878 -6.307 1.00 83.62 110 CYS A CA 1
ATOM 904 C C . CYS A 1 110 ? -1.059 7.392 -6.174 1.00 83.62 110 CYS A C 1
ATOM 906 O O . CYS A 1 110 ? -0.897 6.823 -5.099 1.00 83.62 110 CYS A O 1
ATOM 908 N N . ASP A 1 111 ? -1.470 6.742 -7.261 1.00 86.38 111 ASP A N 1
ATOM 909 C CA . ASP A 1 111 ? -1.863 5.335 -7.221 1.00 86.38 111 ASP A CA 1
ATOM 910 C C . ASP A 1 111 ? -0.646 4.403 -7.194 1.00 86.38 111 ASP A C 1
ATOM 912 O O . ASP A 1 111 ? -0.680 3.329 -6.602 1.00 86.38 111 ASP A O 1
ATOM 916 N N . LEU A 1 112 ? 0.478 4.816 -7.777 1.00 86.12 112 LEU A N 1
ATOM 917 C CA . LEU A 1 112 ? 1.715 4.039 -7.695 1.00 86.12 112 LEU A CA 1
ATOM 918 C C . LEU A 1 112 ? 2.307 4.032 -6.281 1.00 86.12 112 LEU A C 1
ATOM 920 O O . LEU A 1 112 ? 2.842 3.010 -5.841 1.00 86.12 112 LEU A O 1
ATOM 924 N N . GLU A 1 113 ? 2.231 5.170 -5.592 1.00 86.81 113 GLU A N 1
ATOM 925 C CA . GLU A 1 113 ? 2.884 5.399 -4.301 1.00 86.81 113 GLU A CA 1
ATOM 926 C C . GLU A 1 113 ? 1.982 5.074 -3.105 1.00 86.81 113 GLU A C 1
ATOM 928 O O . GLU A 1 113 ? 2.480 4.578 -2.096 1.00 86.81 113 GLU A O 1
ATOM 933 N N . ALA A 1 114 ? 0.674 5.328 -3.213 1.00 86.31 114 ALA A N 1
ATOM 934 C CA . ALA A 1 114 ? -0.236 5.327 -2.069 1.00 86.31 114 ALA A CA 1
ATOM 935 C C . ALA A 1 114 ? -1.396 4.329 -2.159 1.00 86.31 114 ALA A C 1
ATOM 937 O O . ALA A 1 114 ? -2.159 4.258 -1.198 1.00 86.31 114 ALA A O 1
ATOM 938 N N . LEU A 1 115 ? -1.565 3.590 -3.267 1.00 91.56 115 LEU A N 1
ATOM 939 C CA . LEU A 1 115 ? -2.700 2.675 -3.440 1.00 91.56 115 LEU A CA 1
ATOM 940 C C . LEU A 1 115 ? -2.487 1.343 -2.722 1.00 91.56 115 LEU A C 1
ATOM 942 O O . LEU A 1 115 ? -1.598 0.575 -3.076 1.00 91.56 115 LEU A O 1
ATOM 946 N N . PHE A 1 116 ? -3.376 1.022 -1.793 1.00 93.31 116 PHE A N 1
ATOM 947 C CA . PHE A 1 116 ? -3.479 -0.293 -1.173 1.00 93.31 116 PHE A CA 1
ATOM 948 C C . PHE A 1 116 ? -4.665 -1.047 -1.766 1.00 93.31 116 PHE A C 1
ATOM 950 O O . PHE A 1 116 ? -5.751 -0.479 -1.917 1.00 93.31 116 PHE A O 1
ATOM 957 N N . LEU A 1 117 ? -4.459 -2.324 -2.091 1.00 92.31 117 LEU A N 1
ATOM 958 C CA . LEU A 1 117 ? -5.515 -3.177 -2.633 1.00 92.31 117 LEU A CA 1
ATOM 959 C C . LEU A 1 117 ? -5.932 -4.224 -1.609 1.00 92.31 117 LEU A C 1
ATOM 961 O O . LEU A 1 117 ? -5.090 -4.936 -1.060 1.00 92.31 117 LEU A O 1
ATOM 965 N N . PHE A 1 118 ? -7.237 -4.327 -1.393 1.00 91.88 118 PHE A N 1
ATOM 966 C CA . PHE A 1 118 ? -7.843 -5.272 -0.461 1.00 91.88 118 PHE A CA 1
ATOM 967 C C . PHE A 1 118 ? -8.719 -6.272 -1.211 1.00 91.88 118 PHE A C 1
ATOM 969 O O . PHE A 1 118 ? -9.435 -5.905 -2.145 1.00 91.88 118 PHE A O 1
ATOM 976 N N . GLU A 1 119 ? -8.658 -7.538 -0.802 1.00 89.00 119 GLU A N 1
ATOM 977 C CA . GLU A 1 119 ? -9.578 -8.571 -1.292 1.00 89.00 119 GLU A CA 1
ATOM 978 C C . GLU A 1 119 ? -10.936 -8.534 -0.579 1.00 89.00 119 GLU A C 1
ATOM 980 O O . GLU A 1 119 ? -11.948 -8.849 -1.196 1.00 89.00 119 GLU A O 1
ATOM 985 N N . ASP A 1 120 ? -10.969 -8.132 0.694 1.00 89.31 120 ASP A N 1
ATOM 986 C CA . ASP A 1 120 ? -12.191 -8.018 1.497 1.00 89.31 120 ASP A CA 1
ATOM 987 C C . ASP A 1 120 ? -12.514 -6.543 1.797 1.00 89.31 120 ASP A C 1
ATOM 989 O O . ASP A 1 120 ? -11.631 -5.733 2.099 1.00 89.31 120 ASP A O 1
ATOM 993 N N . LEU A 1 121 ? -13.801 -6.198 1.726 1.00 90.75 121 LEU A N 1
ATOM 994 C CA . LEU A 1 121 ? -14.329 -4.881 2.076 1.00 90.75 121 LEU A CA 1
ATOM 995 C C . LEU A 1 121 ? -14.215 -4.610 3.581 1.00 90.75 121 LEU A C 1
ATOM 997 O O . LEU A 1 121 ? -13.906 -3.484 3.966 1.00 90.75 121 LEU A O 1
ATOM 1001 N N . ASP A 1 122 ? -14.417 -5.619 4.432 1.00 91.81 122 ASP A N 1
ATOM 1002 C CA . ASP A 1 122 ? -14.321 -5.450 5.889 1.00 91.81 122 ASP A CA 1
ATOM 1003 C C . ASP A 1 122 ? -12.895 -5.061 6.307 1.00 91.81 122 ASP A C 1
ATOM 1005 O O . ASP A 1 122 ? -12.682 -4.120 7.076 1.00 91.81 122 ASP A O 1
ATOM 1009 N N . ASP A 1 123 ? -11.909 -5.767 5.750 1.00 93.00 123 ASP A N 1
ATOM 1010 C CA . ASP A 1 123 ? -10.484 -5.530 5.984 1.00 93.00 123 ASP A CA 1
ATOM 1011 C C . ASP A 1 123 ? -10.071 -4.125 5.525 1.00 93.00 123 ASP A C 1
ATOM 1013 O O . ASP A 1 123 ? -9.309 -3.432 6.209 1.00 93.00 123 ASP A O 1
ATOM 1017 N N . MET A 1 124 ? -10.633 -3.674 4.399 1.00 93.06 124 MET A N 1
ATOM 1018 C CA . MET A 1 124 ? -10.448 -2.319 3.894 1.00 93.06 124 MET A CA 1
ATOM 1019 C C . MET A 1 124 ? -10.927 -1.271 4.909 1.00 93.06 124 MET A C 1
ATOM 1021 O O . MET A 1 124 ? -10.218 -0.297 5.170 1.00 93.06 124 MET A O 1
ATOM 1025 N N . PHE A 1 125 ? -12.105 -1.460 5.513 1.00 93.69 125 PHE A N 1
ATOM 1026 C CA . PHE A 1 125 ? -12.640 -0.507 6.489 1.00 93.69 125 PHE A CA 1
ATOM 1027 C C . PHE A 1 125 ? -11.805 -0.437 7.767 1.00 93.69 125 PHE A C 1
ATOM 1029 O O . PHE A 1 125 ? -11.587 0.663 8.276 1.00 93.69 125 PHE A O 1
ATOM 1036 N N . ILE A 1 126 ? -11.291 -1.572 8.254 1.00 94.50 126 ILE A N 1
ATOM 1037 C CA . ILE A 1 126 ? -10.371 -1.604 9.404 1.00 94.50 126 ILE A CA 1
ATOM 1038 C C . ILE A 1 126 ? -9.124 -0.766 9.102 1.00 94.50 126 ILE A C 1
ATOM 1040 O O . ILE A 1 126 ? -8.686 0.034 9.931 1.00 94.50 126 ILE A O 1
ATOM 1044 N N . PHE A 1 127 ? -8.568 -0.916 7.899 1.00 95.19 127 PHE A N 1
ATOM 1045 C CA . PHE A 1 127 ? -7.385 -0.171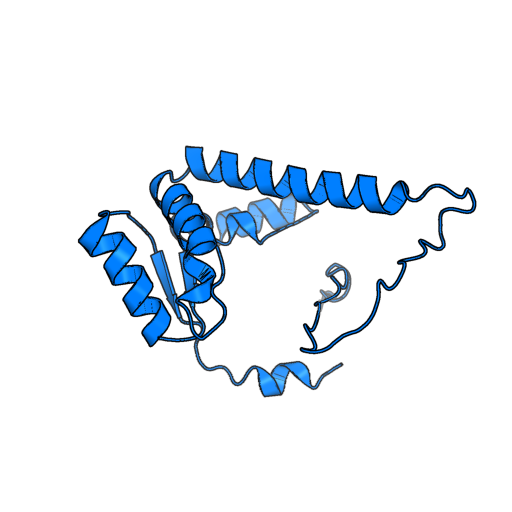 7.487 1.00 95.19 127 PHE A CA 1
ATOM 1046 C C . PHE A 1 127 ? -7.649 1.331 7.321 1.00 95.19 127 PHE A C 1
ATOM 1048 O O . PHE A 1 127 ? -6.833 2.145 7.755 1.00 95.19 127 PHE A O 1
ATOM 1055 N N . ILE A 1 128 ? -8.784 1.711 6.727 1.00 94.38 128 ILE A N 1
ATOM 1056 C CA . ILE A 1 128 ? -9.181 3.119 6.568 1.00 94.38 128 ILE A CA 1
ATOM 1057 C C . ILE A 1 128 ? -9.398 3.777 7.935 1.00 94.38 128 ILE A C 1
ATOM 1059 O O . ILE A 1 128 ? -8.940 4.899 8.149 1.00 94.38 128 ILE A O 1
ATOM 1063 N N . ASP A 1 129 ? -10.062 3.090 8.869 1.00 95.19 129 ASP A N 1
ATOM 1064 C CA . ASP A 1 129 ? -10.277 3.592 10.230 1.00 95.19 129 ASP A CA 1
ATOM 1065 C C . ASP A 1 129 ? -8.947 3.902 10.923 1.00 95.19 129 ASP A C 1
ATOM 1067 O O . ASP A 1 129 ? -8.748 4.993 11.462 1.00 95.19 129 ASP A O 1
ATOM 1071 N N . GLU A 1 130 ? -7.993 2.980 10.819 1.00 95.06 130 GLU A N 1
ATOM 1072 C CA . GLU A 1 130 ? -6.663 3.174 11.373 1.00 95.06 130 GLU A CA 1
ATOM 1073 C C . GLU A 1 130 ? -5.926 4.340 10.694 1.00 95.06 130 GLU A C 1
ATOM 1075 O O . GLU A 1 130 ? -5.471 5.269 11.366 1.00 95.06 130 GLU A O 1
ATOM 1080 N N . CYS A 1 131 ? -5.817 4.321 9.364 1.00 94.12 131 CYS A N 1
ATOM 1081 C CA . CYS A 1 131 ? -4.999 5.289 8.637 1.00 94.12 131 CYS A CA 1
ATOM 1082 C C . CYS A 1 131 ? -5.581 6.699 8.712 1.00 94.12 131 CYS A C 1
ATOM 1084 O O . CYS A 1 131 ? -4.861 7.638 9.042 1.00 94.12 131 CYS A O 1
ATOM 1086 N N . HIS A 1 132 ? -6.873 6.865 8.420 1.00 91.25 132 HIS A N 1
ATOM 1087 C CA . HIS A 1 132 ? -7.488 8.189 8.313 1.00 91.25 132 HIS A CA 1
ATOM 1088 C C . HIS A 1 132 ? -7.950 8.723 9.665 1.00 91.25 132 HIS A C 1
ATOM 1090 O O . HIS A 1 132 ? -7.696 9.890 9.962 1.00 91.25 132 HIS A O 1
ATOM 1096 N N . LYS A 1 133 ? -8.612 7.910 10.504 1.00 90.88 133 LYS A N 1
ATOM 1097 C CA . LYS A 1 133 ? -9.192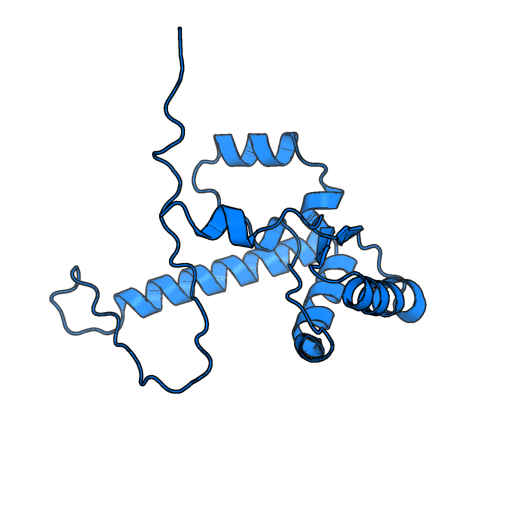 8.430 11.755 1.00 90.88 133 LYS A CA 1
ATOM 1098 C C . LYS A 1 133 ? -8.171 8.526 12.877 1.00 90.88 133 LYS A C 1
ATOM 1100 O O . LYS A 1 133 ? -8.176 9.524 13.595 1.00 90.88 133 LYS A O 1
ATOM 1105 N N . LYS A 1 134 ? -7.300 7.523 13.035 1.00 93.88 134 LYS A N 1
ATOM 1106 C CA . LYS A 1 134 ? -6.327 7.516 14.140 1.00 93.88 134 LYS A CA 1
ATOM 1107 C C . LYS A 1 134 ? -5.055 8.278 13.800 1.00 93.88 134 LYS A C 1
ATOM 1109 O O . LYS A 1 134 ? -4.646 9.136 14.577 1.00 93.88 134 LYS A O 1
ATOM 1114 N N . HIS A 1 135 ? -4.453 7.995 12.644 1.00 91.81 135 HIS A N 1
ATOM 1115 C CA . HIS A 1 135 ? -3.142 8.563 12.294 1.00 91.81 135 HIS A CA 1
ATOM 1116 C C . HIS A 1 135 ? -3.190 9.739 11.313 1.00 91.81 135 HIS A C 1
ATOM 1118 O O . HIS A 1 135 ? -2.197 10.455 11.193 1.00 91.81 135 HIS A O 1
ATOM 1124 N N . LYS A 1 136 ? -4.332 9.971 10.649 1.00 93.38 136 LYS A N 1
ATOM 1125 C CA . LYS A 1 136 ? -4.532 11.010 9.617 1.00 93.38 136 LYS A CA 1
ATOM 1126 C C . LYS A 1 136 ? -3.547 10.924 8.442 1.00 93.38 136 LYS A C 1
ATOM 1128 O O . LYS A 1 136 ? -3.172 11.944 7.872 1.00 93.38 136 LYS A O 1
ATOM 1133 N N . TRP A 1 137 ? -3.131 9.715 8.079 1.00 95.31 137 TRP A N 1
ATOM 1134 C CA . TRP A 1 137 ? -2.266 9.468 6.925 1.00 95.31 137 TRP A CA 1
ATOM 1135 C C . TRP A 1 137 ? -3.042 9.567 5.617 1.00 95.31 137 TRP A C 1
ATOM 1137 O O . TRP A 1 137 ? -4.147 9.034 5.504 1.00 95.31 137 TRP A O 1
ATOM 1147 N N . ILE A 1 138 ? -2.439 10.191 4.605 1.00 89.56 138 ILE A N 1
ATOM 1148 C CA . ILE A 1 138 ? -3.033 10.281 3.269 1.00 89.56 138 ILE A CA 1
ATOM 1149 C C . ILE A 1 138 ? -2.653 9.032 2.471 1.00 89.56 138 ILE A C 1
ATOM 1151 O O . ILE A 1 138 ? -1.547 8.913 1.941 1.00 89.56 138 ILE A O 1
ATOM 1155 N N . VAL A 1 139 ? -3.594 8.092 2.394 1.00 92.38 139 VAL A N 1
ATOM 1156 C CA . VAL A 1 139 ? -3.459 6.833 1.647 1.00 92.38 139 VAL A CA 1
ATOM 1157 C C . VAL A 1 139 ? -4.643 6.627 0.712 1.00 92.38 139 VAL A C 1
ATOM 1159 O O . VAL A 1 139 ? -5.771 7.001 1.044 1.00 92.38 139 VAL A O 1
ATOM 1162 N N . HIS A 1 140 ? -4.382 6.026 -0.448 1.00 91.88 140 HIS A N 1
ATOM 1163 C CA . HIS A 1 140 ? -5.409 5.622 -1.402 1.00 91.88 140 HIS A CA 1
ATOM 1164 C C . HIS A 1 140 ? -5.734 4.151 -1.180 1.00 91.88 140 HIS A C 1
ATOM 1166 O O . HIS A 1 140 ? -4.850 3.324 -0.976 1.00 91.88 140 HIS A O 1
ATOM 1172 N N . VAL A 1 141 ? -7.013 3.805 -1.208 1.00 92.69 141 VAL A N 1
ATOM 1173 C CA . VAL A 1 141 ? -7.443 2.439 -0.928 1.00 92.69 141 VAL A CA 1
ATOM 1174 C C . VAL A 1 141 ? -8.489 2.032 -1.945 1.00 92.69 141 VAL A C 1
ATOM 1176 O O . VAL A 1 141 ? -9.391 2.806 -2.261 1.00 92.69 141 VAL A O 1
ATOM 1179 N N . SER A 1 142 ? -8.359 0.819 -2.470 1.00 91.31 142 SER A N 1
ATOM 1180 C CA . SER A 1 142 ? -9.338 0.245 -3.381 1.00 91.31 142 SER A CA 1
ATOM 1181 C C . SER A 1 142 ? -9.516 -1.242 -3.106 1.00 91.31 142 SER A C 1
ATOM 1183 O O . SER A 1 142 ? -8.617 -1.917 -2.598 1.00 91.31 142 SER A O 1
ATOM 1185 N N . THR A 1 143 ? -10.694 -1.755 -3.435 1.00 90.38 143 THR A N 1
ATOM 1186 C CA . THR A 1 143 ? -10.951 -3.190 -3.414 1.00 90.38 143 THR A CA 1
ATOM 1187 C C . THR A 1 143 ? -10.732 -3.779 -4.788 1.00 90.38 143 THR A C 1
ATOM 1189 O O . THR A 1 143 ? -10.988 -3.154 -5.820 1.00 90.38 143 THR A O 1
ATOM 1192 N N . ILE A 1 144 ? -10.246 -5.013 -4.805 1.00 85.50 144 ILE A N 1
ATOM 1193 C CA . ILE A 1 144 ? -10.213 -5.790 -6.032 1.00 85.50 144 ILE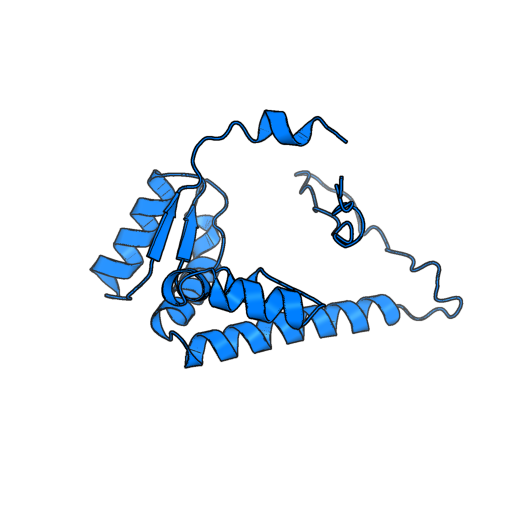 A CA 1
ATOM 1194 C C . ILE A 1 144 ? -11.665 -6.190 -6.309 1.00 85.50 144 ILE A C 1
ATOM 1196 O O . ILE A 1 144 ? -12.267 -6.863 -5.473 1.00 85.50 144 ILE A O 1
ATOM 1200 N N . PRO A 1 145 ? -12.260 -5.775 -7.444 1.00 75.50 145 PRO A N 1
ATOM 1201 C CA . PRO A 1 145 ? -13.606 -6.208 -7.776 1.00 75.50 145 PRO A CA 1
ATOM 1202 C C . PRO A 1 145 ? -13.636 -7.733 -7.827 1.00 75.50 145 PRO A C 1
ATOM 1204 O O . PRO A 1 145 ? -12.652 -8.355 -8.234 1.00 75.50 145 PRO A O 1
ATOM 1207 N N . ASP A 1 146 ? -14.775 -8.316 -7.456 1.00 66.75 146 ASP A N 1
ATOM 1208 C CA . ASP A 1 146 ? -15.024 -9.760 -7.396 1.00 66.75 146 ASP A CA 1
ATOM 1209 C C . ASP A 1 146 ? -15.070 -10.391 -8.810 1.00 66.75 146 ASP A C 1
ATOM 1211 O O . ASP A 1 146 ? -16.030 -11.019 -9.264 1.00 66.75 146 ASP A O 1
ATOM 1215 N N . ILE A 1 147 ? -14.002 -10.202 -9.582 1.00 58.81 147 ILE A N 1
ATOM 1216 C CA . ILE A 1 147 ? -13.728 -10.932 -10.804 1.00 58.81 147 ILE A CA 1
ATOM 1217 C C . ILE A 1 147 ? -13.397 -12.322 -10.307 1.00 58.81 147 ILE A C 1
ATOM 1219 O O . ILE A 1 147 ? -12.394 -12.500 -9.634 1.00 58.81 147 ILE A O 1
ATOM 1223 N N . ASN A 1 148 ? -14.245 -13.303 -10.591 1.00 50.88 148 ASN A N 1
ATOM 1224 C CA . ASN A 1 148 ? -14.108 -14.674 -10.108 1.00 50.88 148 ASN A CA 1
ATOM 1225 C C . ASN A 1 148 ? -12.716 -15.262 -10.466 1.00 50.88 148 ASN A C 1
ATOM 1227 O O . ASN A 1 148 ? -12.556 -15.947 -11.478 1.00 50.88 148 ASN A O 1
ATOM 1231 N N . LEU A 1 149 ? -11.692 -14.998 -9.638 1.00 54.97 149 LEU A N 1
ATOM 1232 C CA . LEU A 1 149 ? -10.275 -15.304 -9.895 1.00 54.97 149 LEU A CA 1
ATOM 1233 C C . LEU A 1 149 ? -10.048 -16.819 -9.973 1.00 54.97 149 LEU A C 1
ATOM 1235 O O . LEU A 1 149 ? -9.077 -17.295 -10.561 1.00 54.97 149 LEU A O 1
ATOM 1239 N N . LYS A 1 150 ? -10.989 -17.601 -9.426 1.00 53.88 150 LYS A N 1
ATOM 1240 C CA . LYS A 1 150 ? -11.043 -19.062 -9.548 1.00 53.88 150 LYS A CA 1
ATOM 1241 C C . LYS A 1 150 ? -11.217 -19.517 -11.003 1.00 53.88 150 LYS A C 1
ATOM 1243 O O . LYS A 1 150 ? -10.784 -20.620 -11.326 1.00 53.88 150 LYS A O 1
ATOM 1248 N N . LYS A 1 151 ? -11.803 -18.691 -11.883 1.00 49.97 151 LYS A N 1
ATOM 1249 C CA . LYS A 1 151 ? -11.905 -18.969 -13.328 1.00 49.97 151 LYS A CA 1
ATOM 1250 C C . LYS A 1 151 ? -10.581 -18.735 -14.061 1.00 49.97 151 LYS A C 1
ATOM 1252 O O . LYS A 1 151 ? -10.271 -19.480 -14.980 1.00 49.97 151 LYS A O 1
ATOM 1257 N N . LEU A 1 152 ? -9.778 -17.763 -13.623 1.00 51.75 152 LEU A N 1
ATOM 1258 C CA . LEU A 1 152 ? -8.496 -17.420 -14.256 1.00 51.75 152 LEU A CA 1
ATOM 1259 C C . LEU A 1 152 ? -7.365 -18.396 -13.892 1.00 51.75 152 LEU A C 1
ATOM 1261 O O . LEU A 1 152 ? -6.428 -18.572 -14.662 1.00 51.75 152 LEU A O 1
ATOM 1265 N N . LYS A 1 153 ? -7.469 -19.084 -12.748 1.00 53.00 153 LYS A N 1
ATOM 1266 C CA . LYS A 1 153 ? -6.487 -20.087 -12.293 1.00 53.00 153 LYS A CA 1
ATOM 1267 C C . LYS A 1 153 ? -6.562 -21.438 -13.034 1.00 53.00 153 LYS A C 1
ATOM 1269 O O . LYS A 1 153 ? -5.780 -22.322 -12.707 1.00 53.00 153 LYS A O 1
ATOM 1274 N N . LYS A 1 154 ? -7.496 -21.632 -13.980 1.00 44.81 154 LYS A N 1
ATOM 1275 C CA . LYS A 1 154 ? -7.736 -22.926 -14.661 1.00 44.81 154 LYS A CA 1
ATOM 1276 C C . LYS A 1 154 ? -7.117 -23.059 -16.059 1.00 44.81 154 LYS A C 1
ATOM 1278 O O . LYS A 1 154 ? -7.332 -24.080 -16.701 1.00 44.81 154 LYS A O 1
ATOM 1283 N N . THR A 1 155 ? -6.363 -22.073 -16.535 1.00 40.72 155 THR A N 1
ATOM 1284 C CA . THR A 1 155 ? -5.878 -22.053 -17.929 1.00 40.72 155 THR A CA 1
ATOM 1285 C C . THR A 1 155 ? -4.383 -22.352 -18.067 1.00 40.72 155 THR A C 1
ATOM 1287 O O . THR A 1 155 ? -3.734 -21.830 -18.971 1.00 40.72 155 THR A O 1
ATOM 1290 N N . THR A 1 156 ? -3.787 -23.148 -17.176 1.00 36.50 156 THR A N 1
ATOM 1291 C CA . THR A 1 156 ? -2.379 -23.566 -17.316 1.00 36.50 156 THR A CA 1
ATOM 1292 C C . THR A 1 156 ? -2.189 -25.019 -16.939 1.00 36.50 156 THR A C 1
ATOM 1294 O O . THR A 1 156 ? -2.762 -25.424 -15.904 1.00 36.50 156 THR A O 1
#

Radius of gyration: 18.94 Å; Cα contacts (8 Å, |Δi|>4): 118; chains: 1; bounding box: 46×41×54 Å

pLDDT: mean 72.07, std 23.48, range [26.78, 95.38]

Foldseek 3Di:
DDPDDPPPFDDCDPPDDDDPDDDPDDPPDDPPDPDPDPVVVVVVVVVLVVVLVVLLVVLCVVFVLLSVLVVVCVVPVVVDPFDKDRAQSNVDDDPDVVVVVVVPVPDDPQRRRAEMEDQDPVRQVVSCCCSCVPVNRDHHYDYDPPPVVVVVVPPD

Secondary structure (DSSP, 8-state):
-----GGGS----------SS---------TT--S--THHHHHHHHHHHHHHHHHHHHHHHH-HHHHHHHHHHHHTGGG-SS-EEPPHHHH---S-HHHHHHHHHHS-HHHHHHEEEES-HHHHHHHHIIIIIIS----EEEEPP---HHHHTT--